Protein AF-X1DPN7-F1 (afdb_monomer_lite)

InterPro domains:
  IPR000649 Initiation factor 2B-related [PF01008] (3-62)
  IPR037171 NagB/RpiA transferase-like [SSF100950] (2-62)
  IPR042529 Initiation factor 2B-like, C-terminal [G3DSA:3.40.50.10470] (1-62)

Foldseek 3Di:
DFELQPPVRVSVVVQVVVVVVVDDDDYDHLVCCVVCVVVDPDDDDDAPDQDPVRDGHDDPSD

Organism: NCBI:txid412755

Sequence (62 aa):
MISESRPGNEGKLFAKELLKFGLKVELISDAMAALYVPRVDAAIIGADEILKNGNAINKVGS

Structure (mmCIF, N/CA/C/O backbone):
data_AF-X1DPN7-F1
#
_entry.id   AF-X1DPN7-F1
#
loop_
_atom_site.group_PDB
_atom_site.id
_atom_site.type_symbol
_atom_site.label_atom_id
_atom_site.label_alt_id
_atom_site.label_comp_id
_atom_site.label_asym_id
_atom_site.label_entity_id
_atom_site.label_seq_id
_atom_site.pdbx_PDB_ins_code
_atom_site.Cartn_x
_atom_site.Cartn_y
_atom_site.Cartn_z
_atom_site.occupancy
_atom_site.B_iso_or_equiv
_atom_site.auth_seq_id
_atom_site.auth_comp_id
_atom_site.auth_asym_id
_atom_site.auth_atom_id
_atom_site.pdbx_PDB_model_num
ATOM 1 N N . MET A 1 1 ? -7.190 -2.936 0.978 1.00 91.56 1 MET A N 1
ATOM 2 C CA . MET A 1 1 ? -6.168 -3.329 1.975 1.00 91.56 1 MET A CA 1
ATOM 3 C C . MET A 1 1 ? -4.997 -2.373 1.869 1.00 91.56 1 MET A C 1
ATOM 5 O O . MET A 1 1 ? -4.778 -1.851 0.784 1.00 91.56 1 MET A O 1
ATOM 9 N N . ILE A 1 2 ? -4.291 -2.114 2.967 1.00 94.38 2 ILE A N 1
ATOM 10 C CA . ILE A 1 2 ? -3.128 -1.215 3.013 1.00 94.38 2 ILE A CA 1
ATOM 11 C C . ILE A 1 2 ? -2.019 -1.923 3.785 1.00 94.38 2 ILE A C 1
ATOM 13 O O . ILE A 1 2 ? -2.271 -2.395 4.894 1.00 94.38 2 ILE A O 1
ATOM 17 N N . SER A 1 3 ? -0.820 -2.020 3.209 1.00 94.00 3 SER A N 1
ATOM 18 C CA . SER A 1 3 ? 0.332 -2.566 3.925 1.00 94.00 3 SER A CA 1
ATOM 19 C C . SER A 1 3 ? 0.865 -1.561 4.948 1.00 94.00 3 SER A C 1
ATOM 21 O O . SER A 1 3 ? 0.696 -0.355 4.799 1.00 94.00 3 SER A O 1
ATOM 23 N N . GLU A 1 4 ? 1.480 -2.036 6.028 1.00 94.25 4 GLU A N 1
ATOM 24 C CA . GLU A 1 4 ? 2.000 -1.157 7.081 1.00 94.25 4 GLU A CA 1
ATOM 25 C C . GLU A 1 4 ? 3.177 -0.277 6.625 1.00 94.25 4 GLU A C 1
ATOM 27 O O . GLU A 1 4 ? 3.381 0.780 7.222 1.00 94.25 4 GLU A O 1
ATOM 32 N N . SER A 1 5 ? 3.930 -0.676 5.593 1.00 91.06 5 SER A N 1
ATOM 33 C CA . SER A 1 5 ? 5.126 0.015 5.087 1.00 91.06 5 SER A CA 1
ATOM 34 C C . SER A 1 5 ? 6.243 0.117 6.131 1.00 91.06 5 SER A C 1
ATOM 36 O O . SER A 1 5 ? 6.740 1.203 6.461 1.00 91.06 5 SER A O 1
ATOM 38 N N . ARG A 1 6 ? 6.640 -1.020 6.712 1.00 89.62 6 ARG A N 1
ATOM 39 C CA . ARG A 1 6 ? 7.749 -1.068 7.681 1.00 89.62 6 ARG A CA 1
ATOM 40 C C . ARG A 1 6 ? 9.105 -0.739 7.031 1.00 89.62 6 ARG A C 1
ATOM 42 O O . ARG A 1 6 ? 9.314 -1.048 5.863 1.00 89.62 6 ARG A O 1
ATOM 49 N N . PRO A 1 7 ? 10.052 -0.141 7.788 1.00 88.00 7 PRO A N 1
ATOM 50 C CA . PRO A 1 7 ? 9.952 0.265 9.200 1.00 88.00 7 PRO A CA 1
ATOM 51 C C . PRO A 1 7 ? 9.282 1.637 9.420 1.00 88.00 7 PRO A C 1
ATOM 53 O O . PRO A 1 7 ? 8.972 1.982 10.558 1.00 88.00 7 PRO A O 1
ATOM 56 N N . GLY A 1 8 ? 9.037 2.407 8.354 1.00 87.38 8 GLY A N 1
ATOM 57 C CA . GLY A 1 8 ? 8.520 3.781 8.432 1.00 87.38 8 GLY A CA 1
ATOM 58 C C . GLY A 1 8 ? 7.063 3.899 8.895 1.00 87.38 8 GLY A C 1
ATOM 59 O O . GLY A 1 8 ? 6.674 4.944 9.401 1.00 87.38 8 GLY A O 1
ATOM 60 N N . ASN A 1 9 ? 6.273 2.825 8.787 1.00 91.00 9 ASN A N 1
ATOM 61 C CA . ASN A 1 9 ? 4.865 2.758 9.198 1.00 91.00 9 ASN A CA 1
ATOM 62 C C . ASN A 1 9 ? 3.929 3.760 8.480 1.00 91.00 9 ASN A C 1
ATOM 64 O O . ASN A 1 9 ? 2.856 4.084 8.995 1.00 91.00 9 ASN A O 1
ATOM 68 N N . GLU A 1 10 ? 4.304 4.257 7.301 1.00 92.31 10 GLU A N 1
ATOM 69 C CA . GLU A 1 10 ? 3.546 5.283 6.564 1.00 92.31 10 GLU A CA 1
ATOM 70 C C . GLU A 1 10 ? 2.145 4.806 6.171 1.00 92.31 10 GLU A C 1
ATOM 72 O O . GLU A 1 10 ? 1.184 5.575 6.245 1.00 92.31 10 GLU A O 1
ATOM 77 N N . GLY A 1 11 ? 1.993 3.516 5.857 1.00 93.12 11 GLY A N 1
ATOM 78 C CA . GLY A 1 11 ? 0.699 2.919 5.546 1.00 93.12 11 GLY A CA 1
ATOM 79 C C . GLY A 1 11 ? -0.313 3.032 6.690 1.00 93.12 11 GLY A C 1
ATOM 80 O O . GLY A 1 11 ? -1.512 3.147 6.444 1.00 93.12 11 GLY A O 1
ATOM 81 N N . LYS A 1 12 ? 0.144 3.122 7.951 1.00 95.12 12 LYS A N 1
ATOM 82 C CA . LYS A 1 12 ? -0.737 3.386 9.104 1.00 95.12 12 LYS A CA 1
ATOM 83 C C . LYS A 1 12 ? -1.293 4.804 9.093 1.00 95.12 12 LYS A C 1
ATOM 85 O O . LYS A 1 12 ? -2.448 5.005 9.466 1.00 95.12 12 LYS A O 1
ATOM 90 N N . LEU A 1 13 ? -0.480 5.787 8.705 1.00 95.38 13 LEU A N 1
ATOM 91 C CA . LEU A 1 13 ? -0.935 7.170 8.575 1.00 95.38 13 LEU A CA 1
ATOM 92 C C . LEU A 1 13 ? -1.916 7.288 7.407 1.00 95.38 13 LEU A C 1
ATOM 94 O O . LEU A 1 13 ? -3.001 7.833 7.581 1.00 95.38 13 LEU A O 1
ATOM 98 N N . PHE A 1 14 ? -1.584 6.689 6.263 1.00 94.69 14 PHE A N 1
ATOM 99 C CA . PHE A 1 14 ? -2.465 6.668 5.099 1.00 94.69 14 PHE A CA 1
ATOM 100 C C . PHE A 1 14 ? -3.815 6.002 5.407 1.00 94.69 14 PHE A C 1
ATOM 102 O O . PHE A 1 14 ? -4.865 6.577 5.130 1.00 94.69 14 PHE A O 1
ATOM 109 N N . ALA A 1 15 ? -3.803 4.851 6.088 1.00 95.81 15 ALA A 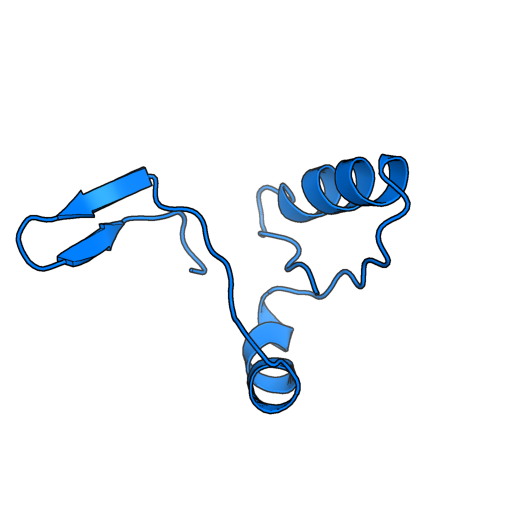N 1
ATOM 110 C CA . ALA A 1 15 ? -5.011 4.178 6.559 1.00 95.81 15 ALA A CA 1
ATOM 111 C C . ALA A 1 15 ? -5.887 5.082 7.438 1.00 95.81 15 ALA A C 1
ATOM 113 O O . ALA A 1 15 ? -7.103 5.127 7.255 1.00 95.81 15 ALA A O 1
ATOM 114 N N . LYS A 1 16 ? -5.278 5.829 8.369 1.00 96.06 16 LYS A N 1
ATOM 115 C CA . LYS A 1 16 ? -5.999 6.787 9.217 1.00 96.06 16 LYS A CA 1
ATOM 116 C C . LYS A 1 16 ? -6.642 7.906 8.406 1.00 96.06 16 LYS A C 1
ATOM 118 O O . LYS A 1 16 ? -7.778 8.260 8.703 1.00 96.06 16 LYS A O 1
ATOM 123 N N . GLU A 1 17 ? -5.955 8.448 7.403 1.00 96.69 17 GLU A N 1
ATOM 124 C CA . GLU A 1 17 ? -6.533 9.486 6.545 1.00 96.69 17 GLU A CA 1
ATOM 125 C C . GLU A 1 17 ? -7.713 8.945 5.733 1.00 96.69 17 GLU A C 1
ATOM 127 O O . GLU A 1 17 ? -8.779 9.553 5.750 1.00 96.69 17 GLU A O 1
ATOM 132 N N . LEU A 1 18 ? -7.594 7.765 5.115 1.00 95.75 18 LEU A N 1
ATOM 133 C CA . LEU A 1 18 ? -8.704 7.160 4.365 1.00 95.75 18 LEU A CA 1
ATOM 134 C C . LEU A 1 18 ? -9.934 6.873 5.241 1.00 95.75 18 LEU A C 1
ATOM 136 O O . LEU A 1 18 ? -11.065 7.055 4.787 1.00 95.75 18 LEU A O 1
ATOM 140 N N . LEU A 1 19 ? -9.732 6.484 6.504 1.00 96.38 19 LEU A N 1
ATOM 141 C CA . LEU A 1 19 ? -10.832 6.311 7.457 1.00 96.38 19 LEU A CA 1
ATOM 142 C C . LEU A 1 19 ? -11.594 7.624 7.706 1.00 96.38 19 LEU A C 1
ATOM 144 O O . LEU A 1 19 ? -12.814 7.586 7.857 1.00 96.38 19 LEU A O 1
ATOM 148 N N . LYS A 1 20 ? -10.924 8.788 7.689 1.00 97.06 20 LYS A N 1
ATOM 149 C CA . LYS A 1 20 ? -11.599 10.100 7.799 1.00 97.06 20 LYS A CA 1
ATOM 150 C C . LYS A 1 20 ? -12.486 10.404 6.593 1.00 97.06 20 LYS A C 1
ATOM 152 O O . LYS A 1 20 ? -13.477 11.110 6.737 1.00 97.06 20 LYS A O 1
ATOM 157 N N . PHE A 1 21 ? -12.162 9.844 5.428 1.00 96.75 21 PHE A N 1
ATOM 158 C CA . PHE A 1 21 ? -13.000 9.916 4.229 1.00 96.75 21 PHE A CA 1
ATOM 159 C C . PHE A 1 21 ? -14.141 8.880 4.223 1.00 96.75 21 PHE A C 1
ATOM 161 O O . PHE A 1 21 ? -14.875 8.789 3.243 1.00 96.75 21 PHE A O 1
ATOM 168 N N . GLY A 1 22 ? -14.313 8.093 5.294 1.00 96.38 22 GLY A N 1
ATOM 169 C CA . GLY A 1 22 ? -15.369 7.080 5.400 1.00 96.38 22 GLY A CA 1
ATOM 170 C C . GLY A 1 22 ? -15.101 5.809 4.590 1.00 96.38 22 GLY A C 1
ATOM 171 O O . GLY A 1 22 ? -16.004 4.991 4.407 1.00 96.38 22 GLY A O 1
ATOM 172 N N . LEU A 1 23 ? -13.872 5.620 4.102 1.00 96.25 23 LEU A N 1
ATOM 173 C CA . LEU A 1 23 ? -13.493 4.427 3.354 1.00 96.25 23 LEU A CA 1
ATOM 174 C C . LEU A 1 23 ? -13.242 3.257 4.307 1.00 96.25 23 LEU A C 1
ATOM 176 O O . LEU A 1 23 ? -12.628 3.406 5.363 1.00 96.25 23 LEU A O 1
ATOM 180 N N . LYS A 1 24 ? -13.684 2.060 3.912 1.00 95.75 24 LYS A N 1
ATOM 181 C CA . LYS A 1 24 ? -13.360 0.828 4.637 1.00 95.75 24 LYS A CA 1
ATOM 182 C C . LYS A 1 24 ? -11.902 0.468 4.385 1.00 95.75 24 LYS A C 1
ATOM 184 O O . LYS A 1 24 ? -11.498 0.256 3.243 1.00 95.75 24 LYS A O 1
ATOM 189 N N . VAL A 1 25 ? -11.130 0.367 5.460 1.00 95.12 25 VAL A N 1
ATOM 190 C CA . VAL A 1 25 ? -9.702 0.060 5.404 1.00 95.12 25 VAL A CA 1
ATOM 191 C C . VAL A 1 25 ? -9.408 -1.183 6.233 1.00 95.12 25 VAL A C 1
ATOM 193 O O . VAL A 1 25 ? -9.806 -1.276 7.389 1.00 95.12 25 VAL A O 1
ATOM 196 N N . GLU A 1 26 ? -8.663 -2.110 5.639 1.00 95.25 26 GLU A N 1
ATOM 197 C CA . GLU A 1 26 ? -8.024 -3.233 6.326 1.00 95.25 26 GLU A CA 1
ATOM 198 C C . GLU A 1 26 ? -6.511 -3.023 6.237 1.00 95.25 26 GLU A C 1
ATOM 200 O O . GLU A 1 26 ? -5.958 -2.957 5.133 1.00 95.25 26 GLU A O 1
ATOM 205 N N . LEU A 1 27 ? -5.868 -2.857 7.392 1.00 94.50 27 LEU A N 1
ATOM 206 C CA . LEU A 1 27 ? -4.421 -2.716 7.510 1.00 94.50 27 LEU A CA 1
ATOM 207 C C . LEU A 1 27 ? -3.799 -4.111 7.667 1.00 94.50 27 LEU A C 1
ATOM 209 O O . LEU A 1 27 ? -4.217 -4.869 8.539 1.00 94.50 27 LEU A O 1
ATOM 213 N N . ILE A 1 28 ? -2.799 -4.430 6.849 1.00 94.69 28 ILE A N 1
ATOM 214 C CA . ILE A 1 28 ? -2.097 -5.719 6.852 1.00 94.69 28 ILE A CA 1
ATOM 215 C C . ILE A 1 28 ? -0.590 -5.505 7.002 1.00 94.69 28 ILE A C 1
ATOM 217 O O . ILE A 1 28 ? -0.055 -4.487 6.568 1.00 94.69 28 ILE A O 1
ATOM 221 N N . SER A 1 29 ? 0.132 -6.476 7.562 1.00 92.50 29 SER A N 1
ATOM 222 C CA . SER A 1 29 ? 1.600 -6.419 7.528 1.00 92.50 29 SER A CA 1
ATOM 223 C C . SER A 1 29 ? 2.126 -6.605 6.098 1.00 92.50 29 SER A C 1
ATOM 225 O O . SER A 1 29 ? 1.510 -7.314 5.302 1.00 92.50 29 SER A O 1
ATOM 227 N N . ASP A 1 30 ? 3.286 -6.022 5.778 1.00 90.12 30 ASP A N 1
ATOM 228 C CA . ASP A 1 30 ? 3.900 -6.148 4.444 1.00 90.12 30 ASP A CA 1
ATOM 229 C C . ASP A 1 30 ? 4.135 -7.625 4.054 1.00 90.12 30 ASP A C 1
ATOM 231 O O . ASP A 1 30 ? 3.917 -8.020 2.912 1.00 90.12 30 ASP A O 1
ATOM 235 N N . ALA A 1 31 ? 4.463 -8.482 5.030 1.00 90.88 31 ALA A N 1
ATOM 236 C CA . ALA A 1 31 ? 4.661 -9.920 4.825 1.00 90.88 31 ALA A CA 1
ATOM 237 C C . ALA A 1 31 ? 3.383 -10.675 4.413 1.00 90.88 31 ALA A C 1
ATOM 239 O O . ALA A 1 31 ? 3.462 -11.767 3.854 1.00 90.88 31 ALA A O 1
ATOM 240 N N . MET A 1 32 ? 2.199 -10.115 4.678 1.00 92.00 32 MET A N 1
ATOM 241 C CA . MET A 1 32 ? 0.926 -10.734 4.306 1.00 92.00 32 MET A CA 1
ATOM 242 C C . MET A 1 32 ? 0.509 -10.416 2.868 1.00 92.00 32 MET A C 1
ATOM 244 O O . MET A 1 32 ? -0.439 -11.035 2.390 1.00 92.00 32 MET A O 1
ATOM 248 N N . ALA A 1 33 ? 1.187 -9.500 2.164 1.00 90.19 33 ALA A N 1
ATOM 249 C CA . ALA A 1 33 ? 0.769 -9.043 0.837 1.00 90.19 33 ALA A CA 1
ATOM 250 C C . ALA A 1 33 ? 0.495 -10.212 -0.127 1.00 90.19 33 ALA A C 1
ATOM 252 O O . ALA A 1 33 ? -0.596 -10.305 -0.687 1.00 90.19 33 ALA A O 1
ATOM 253 N N . ALA A 1 34 ? 1.419 -11.174 -0.224 1.00 89.75 34 ALA A N 1
ATOM 254 C CA . ALA A 1 34 ? 1.288 -12.334 -1.109 1.00 89.75 34 ALA A CA 1
ATOM 255 C C . ALA A 1 34 ? 0.062 -13.222 -0.807 1.00 89.75 34 ALA A C 1
ATOM 257 O O . ALA A 1 34 ? -0.496 -13.822 -1.721 1.00 89.75 34 ALA A O 1
ATOM 258 N N . LEU A 1 35 ? -0.392 -13.283 0.451 1.00 92.31 35 LEU A N 1
ATOM 259 C CA . LEU A 1 35 ? -1.591 -14.043 0.836 1.00 92.31 35 LEU A CA 1
ATOM 260 C C . LEU A 1 35 ? -2.884 -13.368 0.364 1.00 92.31 35 LEU A C 1
ATOM 262 O O . LEU A 1 35 ? -3.904 -14.034 0.181 1.00 92.31 35 LEU A O 1
ATOM 266 N N . TYR A 1 36 ? -2.850 -12.049 0.187 1.00 89.88 36 TYR A N 1
ATOM 267 C CA . TYR A 1 36 ? -4.012 -11.246 -0.174 1.00 89.88 36 TYR A CA 1
ATOM 268 C C . TYR A 1 36 ? -4.080 -10.886 -1.657 1.00 89.88 36 TYR A C 1
ATOM 270 O O . TYR A 1 36 ? -5.181 -10.639 -2.139 1.00 89.88 36 TYR A O 1
ATOM 278 N N . VAL A 1 37 ? -2.965 -10.922 -2.396 1.00 90.69 37 VAL A N 1
ATOM 279 C CA . VAL A 1 37 ? -2.943 -10.681 -3.853 1.00 90.69 37 VAL A CA 1
ATOM 280 C C . VAL A 1 37 ? -4.007 -11.493 -4.616 1.00 90.69 37 VAL A C 1
ATOM 282 O O . VAL A 1 37 ? -4.700 -10.901 -5.437 1.00 90.69 37 VAL A O 1
ATOM 285 N N . PRO A 1 38 ? -4.252 -12.791 -4.335 1.00 93.56 38 PRO A N 1
ATOM 286 C CA . PRO A 1 38 ? -5.290 -13.549 -5.045 1.00 93.56 38 PRO A CA 1
ATOM 287 C C . PRO A 1 38 ? -6.731 -13.119 -4.729 1.00 93.56 38 PRO A C 1
ATOM 289 O O . PRO A 1 38 ? -7.669 -13.632 -5.330 1.00 93.56 38 PRO A O 1
ATOM 292 N N . ARG A 1 39 ? -6.927 -12.251 -3.730 1.00 91.94 39 ARG A N 1
ATOM 293 C CA . ARG A 1 39 ? -8.234 -11.871 -3.170 1.00 91.94 39 ARG A CA 1
ATOM 294 C C . ARG A 1 39 ? -8.611 -10.418 -3.471 1.00 91.94 39 ARG A C 1
ATOM 296 O O . ARG A 1 39 ? -9.625 -9.959 -2.952 1.00 91.94 39 ARG A O 1
ATOM 303 N N . VAL A 1 40 ? -7.795 -9.691 -4.238 1.00 91.06 40 VAL A N 1
ATOM 304 C CA . VAL A 1 40 ? -8.015 -8.276 -4.570 1.00 91.06 40 VAL A CA 1
ATOM 305 C C . VAL A 1 40 ? -8.214 -8.092 -6.070 1.00 91.06 40 VAL A C 1
ATOM 307 O O . VAL A 1 40 ? -7.597 -8.785 -6.872 1.00 91.06 40 VAL A O 1
ATOM 310 N N . ASP A 1 41 ? -9.052 -7.130 -6.446 1.00 95.19 41 ASP A N 1
ATOM 311 C CA . ASP A 1 41 ? -9.346 -6.833 -7.854 1.00 95.19 41 ASP A CA 1
ATOM 312 C C . ASP A 1 41 ? -8.240 -6.010 -8.531 1.00 95.19 41 ASP A C 1
ATOM 314 O O . ASP A 1 41 ? -8.041 -6.087 -9.741 1.00 95.19 41 ASP A O 1
ATOM 318 N N . ALA A 1 42 ? -7.525 -5.196 -7.751 1.00 93.88 42 ALA A N 1
ATOM 319 C CA . ALA A 1 42 ? -6.471 -4.320 -8.242 1.00 93.88 42 ALA A CA 1
ATOM 320 C C . ALA A 1 42 ? -5.443 -4.003 -7.148 1.00 93.88 42 ALA A C 1
ATOM 322 O O . ALA A 1 42 ? -5.768 -3.951 -5.958 1.00 93.88 42 ALA A O 1
ATOM 323 N N . ALA A 1 43 ? -4.212 -3.724 -7.579 1.00 91.50 43 ALA A N 1
ATOM 324 C CA . ALA A 1 43 ? -3.168 -3.131 -6.755 1.00 91.50 43 ALA A CA 1
ATOM 325 C C . ALA A 1 43 ? -2.931 -1.684 -7.206 1.00 91.50 43 ALA A C 1
ATOM 327 O O . ALA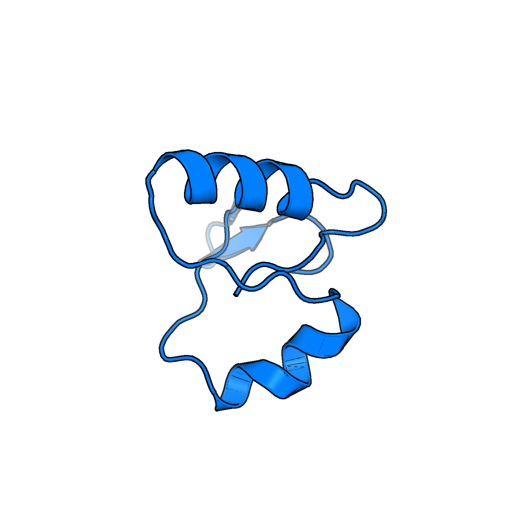 A 1 43 ? -2.750 -1.422 -8.393 1.00 91.50 43 ALA A O 1
ATOM 328 N N . ILE A 1 44 ? -2.936 -0.750 -6.254 1.00 90.81 44 ILE A N 1
ATOM 329 C CA . ILE A 1 44 ? -2.619 0.662 -6.488 1.00 90.81 44 ILE A CA 1
ATOM 330 C C . ILE A 1 44 ? -1.368 0.972 -5.678 1.00 90.81 44 ILE A C 1
ATOM 332 O O . ILE A 1 44 ? -1.373 0.822 -4.456 1.00 90.81 44 ILE A O 1
ATOM 336 N N . ILE A 1 45 ? -0.315 1.403 -6.365 1.00 90.94 45 ILE A N 1
ATOM 337 C CA . ILE A 1 45 ? 0.947 1.820 -5.757 1.00 90.94 45 ILE A CA 1
ATOM 338 C C . ILE A 1 45 ? 1.302 3.231 -6.223 1.00 90.94 45 ILE A C 1
ATOM 340 O O . ILE A 1 45 ? 0.884 3.664 -7.299 1.00 90.94 45 ILE A O 1
ATOM 344 N N . GLY A 1 46 ? 2.063 3.947 -5.400 1.00 88.31 46 GLY A N 1
ATOM 345 C CA . GLY A 1 46 ? 2.747 5.159 -5.838 1.00 88.31 46 GLY A CA 1
ATOM 346 C C . GLY A 1 46 ? 3.965 4.831 -6.705 1.00 88.31 46 GLY A C 1
ATOM 347 O O . GLY A 1 46 ? 4.370 3.674 -6.820 1.00 88.31 46 GLY A O 1
ATOM 348 N N . ALA A 1 47 ? 4.555 5.864 -7.293 1.00 92.50 47 ALA A N 1
ATOM 349 C CA . ALA A 1 47 ? 5.868 5.797 -7.916 1.00 92.50 47 ALA A CA 1
ATOM 350 C C . ALA A 1 47 ? 6.586 7.126 -7.682 1.00 92.50 47 ALA A C 1
ATOM 352 O O . ALA A 1 47 ? 6.011 8.186 -7.937 1.00 92.50 47 ALA A O 1
ATOM 353 N N . ASP A 1 48 ? 7.827 7.050 -7.213 1.00 92.06 48 ASP A N 1
ATOM 354 C CA . ASP A 1 48 ? 8.703 8.211 -7.066 1.00 92.06 48 ASP A CA 1
ATOM 355 C C . ASP A 1 48 ? 9.222 8.655 -8.443 1.00 92.06 48 ASP A C 1
ATOM 357 O O . ASP A 1 48 ? 9.304 9.849 -8.731 1.00 92.06 48 ASP A O 1
ATOM 361 N N . GLU A 1 49 ? 9.518 7.696 -9.329 1.00 95.00 49 GLU A N 1
ATOM 362 C CA . GLU A 1 49 ? 9.944 7.953 -10.707 1.00 95.00 49 GLU A CA 1
ATOM 363 C C . GLU A 1 49 ? 9.480 6.839 -11.658 1.00 95.00 49 GLU A C 1
ATOM 365 O O . GLU A 1 49 ? 9.406 5.671 -11.280 1.00 95.00 49 GLU A O 1
ATOM 370 N N . ILE A 1 50 ? 9.198 7.184 -12.918 1.00 95.12 50 ILE A N 1
ATOM 3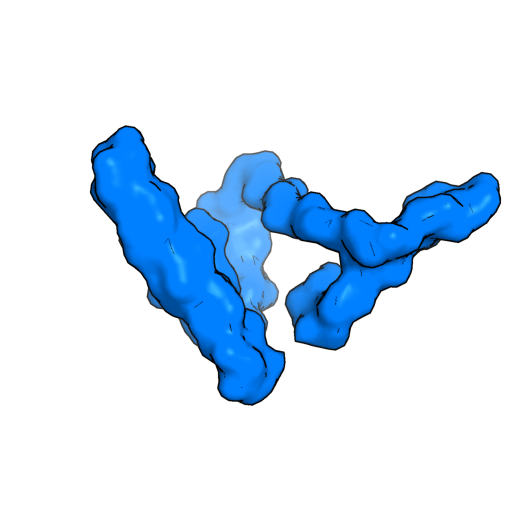71 C CA . ILE A 1 50 ? 8.956 6.218 -13.998 1.00 95.12 50 ILE A CA 1
ATOM 372 C C . ILE A 1 50 ? 10.077 6.348 -15.028 1.00 95.12 50 ILE A C 1
ATOM 374 O O . ILE A 1 50 ? 10.242 7.388 -15.667 1.00 95.12 50 ILE A O 1
ATOM 378 N N . LEU A 1 51 ? 10.838 5.274 -15.210 1.00 96.00 51 LEU A N 1
ATOM 379 C CA . LEU A 1 51 ? 11.933 5.212 -16.168 1.00 96.00 51 LEU A CA 1
ATOM 380 C C . LEU A 1 51 ? 11.411 5.161 -17.609 1.00 96.00 51 LEU A C 1
ATOM 382 O O . LEU A 1 51 ? 10.293 4.731 -17.886 1.00 96.00 51 LEU A O 1
ATOM 386 N N . LYS A 1 52 ? 12.268 5.525 -18.571 1.00 96.00 52 LYS A N 1
ATOM 387 C CA . LYS A 1 52 ? 11.922 5.525 -20.008 1.00 96.00 52 LYS A CA 1
ATOM 388 C C . LYS A 1 52 ? 11.477 4.160 -20.547 1.00 96.00 52 LYS A C 1
ATOM 390 O O . LYS A 1 52 ? 10.803 4.104 -21.567 1.00 96.00 52 LYS A O 1
ATOM 395 N N . ASN A 1 53 ? 11.865 3.073 -19.886 1.00 95.12 53 ASN A N 1
ATOM 396 C CA . ASN A 1 53 ? 11.459 1.709 -20.224 1.00 95.12 53 ASN A CA 1
ATOM 397 C 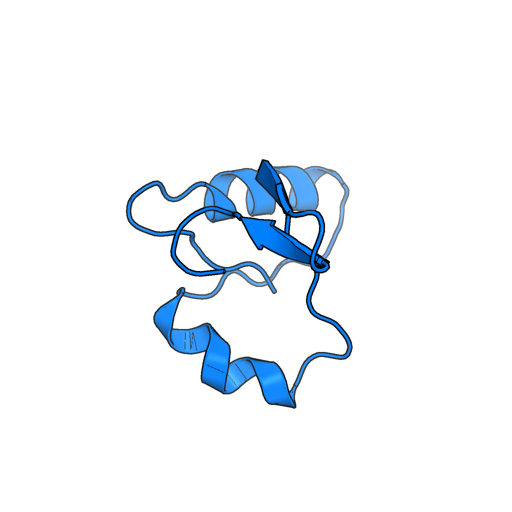C . ASN A 1 53 ? 10.139 1.279 -19.547 1.00 95.12 53 ASN A C 1
ATOM 399 O O . ASN A 1 53 ? 9.758 0.117 -19.650 1.00 95.12 53 ASN A O 1
ATOM 403 N N . GLY A 1 54 ? 9.463 2.189 -18.837 1.00 92.19 54 GLY A N 1
ATOM 404 C CA . GLY A 1 54 ? 8.207 1.936 -18.131 1.00 92.19 54 GLY A CA 1
ATOM 405 C C . GLY A 1 54 ? 8.366 1.298 -16.751 1.00 92.19 54 GLY A C 1
ATOM 406 O O . GLY A 1 54 ? 7.363 0.955 -16.132 1.00 92.19 54 GLY A O 1
ATOM 407 N N . ASN A 1 55 ? 9.590 1.112 -16.247 1.00 94.06 55 ASN A N 1
ATOM 408 C CA . ASN A 1 55 ? 9.792 0.621 -14.885 1.00 94.06 55 ASN A CA 1
ATOM 409 C C . ASN A 1 55 ? 9.509 1.730 -13.870 1.00 94.06 55 ASN A C 1
ATOM 411 O O . ASN A 1 55 ? 9.975 2.856 -14.033 1.00 94.06 55 ASN A O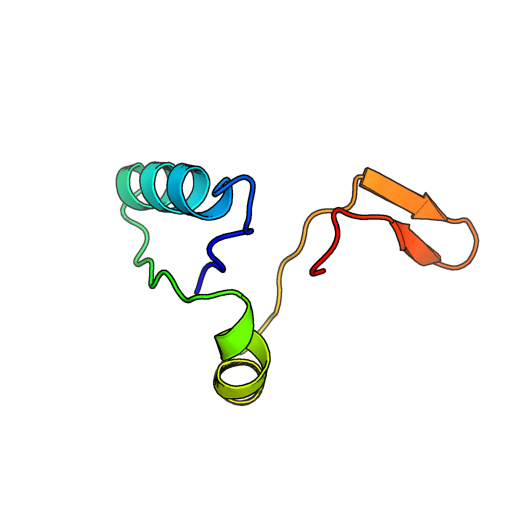 1
ATOM 415 N N . ALA A 1 56 ? 8.776 1.388 -12.815 1.00 92.94 56 ALA A N 1
ATOM 416 C CA . ALA A 1 56 ? 8.542 2.281 -11.695 1.00 92.94 56 ALA A CA 1
ATOM 417 C C . ALA A 1 56 ? 9.643 2.110 -10.644 1.00 92.94 56 ALA A C 1
ATOM 419 O O . ALA A 1 56 ? 9.967 0.992 -10.247 1.00 92.94 56 ALA A O 1
ATOM 420 N N . ILE A 1 57 ? 10.195 3.229 -10.190 1.00 91.56 57 ILE A N 1
ATOM 421 C CA . ILE A 1 57 ? 10.993 3.324 -8.976 1.00 91.56 57 ILE A CA 1
ATOM 422 C C . ILE A 1 57 ? 10.047 3.801 -7.882 1.00 91.56 57 ILE A C 1
ATOM 424 O O . ILE A 1 57 ? 9.383 4.827 -8.023 1.00 91.56 57 ILE A O 1
ATOM 428 N N . ASN A 1 58 ? 9.978 3.042 -6.798 1.00 87.94 58 ASN A N 1
ATOM 429 C CA . ASN A 1 58 ? 9.227 3.407 -5.610 1.00 87.94 58 ASN A CA 1
ATOM 430 C C . ASN A 1 58 ? 9.972 2.912 -4.369 1.00 87.94 58 ASN A C 1
ATOM 432 O O . ASN A 1 58 ? 10.957 2.168 -4.456 1.00 87.94 58 ASN A O 1
ATOM 436 N N . LYS A 1 59 ? 9.464 3.281 -3.199 1.00 79.19 59 LYS A N 1
ATOM 437 C CA . LYS A 1 59 ? 9.934 2.756 -1.922 1.00 79.19 59 LYS A CA 1
ATOM 438 C C . LYS A 1 59 ? 9.950 1.219 -1.881 1.00 79.19 59 LYS A C 1
ATOM 440 O O . LYS A 1 59 ? 9.037 0.553 -2.374 1.00 79.19 59 LYS A O 1
ATOM 445 N N . VAL A 1 60 ? 10.981 0.672 -1.225 1.00 76.81 60 VAL A N 1
ATOM 446 C CA . VAL A 1 60 ? 11.159 -0.772 -0.992 1.00 76.81 60 VAL A CA 1
ATOM 447 C C . VAL A 1 60 ? 9.891 -1.416 -0.419 1.00 76.81 60 VAL A C 1
ATOM 449 O O . VAL A 1 60 ? 9.271 -0.871 0.493 1.00 76.81 60 VAL A O 1
ATOM 452 N N . GLY A 1 61 ? 9.530 -2.586 -0.951 1.00 61.94 61 GLY A N 1
ATOM 453 C CA . GLY A 1 61 ? 8.284 -3.288 -0.619 1.00 61.94 61 GLY A CA 1
ATOM 454 C C . GLY A 1 61 ? 7.136 -3.049 -1.607 1.00 61.94 61 GLY A C 1
ATOM 455 O O . GLY A 1 61 ? 6.068 -3.622 -1.407 1.00 61.94 61 GLY A O 1
ATOM 456 N N . SER A 1 62 ? 7.369 -2.243 -2.651 1.00 68.56 62 SER A N 1
ATOM 457 C CA . SER A 1 62 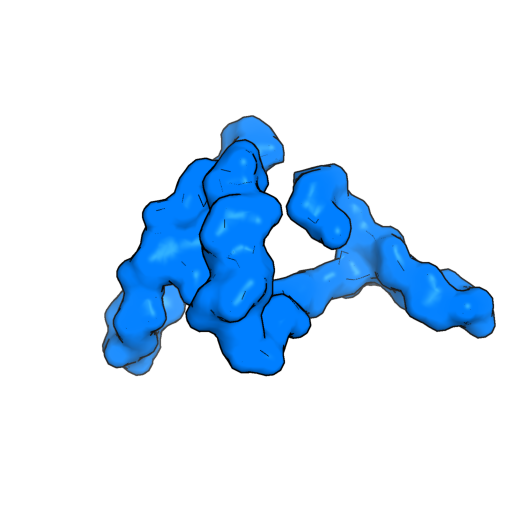? 6.525 -2.138 -3.855 1.00 68.56 62 SER A CA 1
ATOM 458 C C . SER A 1 62 ? 7.031 -3.074 -4.943 1.00 68.56 62 SER A C 1
ATOM 460 O O . SER A 1 62 ? 6.179 -3.643 -5.656 1.00 68.56 62 SER A O 1
#

Radius of gyration: 12.78 Å; chains: 1; bounding box: 27×24×29 Å

pLDDT: mean 91.72, std 6.07, range [61.94, 97.06]

Secondary structure (DSSP, 8-state):
-EE--TTTTHHHHHHHHHHHTT----EE-GGGHHHHGGG-S------SEE-TTSPEE-STT-